Prot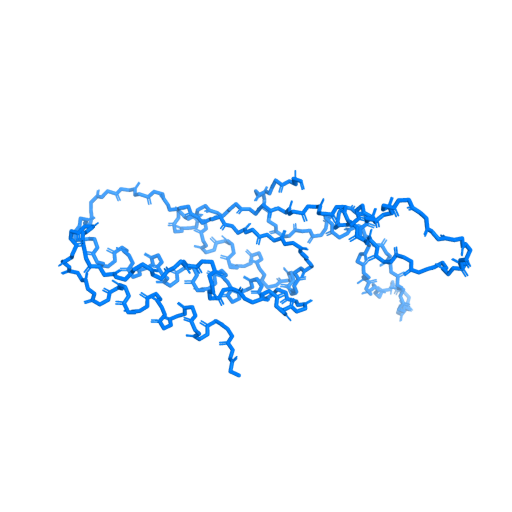ein AF-A0AAV0B988-F1 (afdb_monomer)

Nearest PDB structures (foldseek):
  4hqk-assembly1_A  TM=7.293E-01  e=1.828E-02  Plasmodium falciparum 3D7
  4f1k-assembly2_B  TM=7.877E-01  e=5.265E-02  Plasmodium falciparum
  1mhp-assembly1_A  TM=7.230E-01  e=7.828E-02  Rattus norvegicus
  1pt6-assembly1_A  TM=7.505E-01  e=1.164E-01  Homo sapiens
  1mhp-assembly2_B  TM=7.234E-01  e=8.935E-02  Rattus norvegicus

Organism: Phakopsora pachyrhizi (NCBI:txid170000)

Radius of gyration: 21.02 Å; Cα contacts (8 Å, |Δi|>4): 139; chains: 1; bounding box: 37×53×58 Å

Secondary structure (DSSP, 8-state):
--HHHHHHHHHHHHHT-----TTSS----GGGG-----SSB-HHHHHHHHHHHHHHHHHH---TT----EEEEEEESSPBS-GGGHHHHHHHHHHTTEEEEEEE----------S-------S------GGGPEEEEEEE-TTS-EEEEEEEGGGG---S-EEE-

Foldseek 3Di:
DDLVVVVVVVLVVVLVPPDDDPDDDDPPPPVVSDPPPDPEDAVVVVLVVVVVSVVSVCVVPPCPDDPDAAEDEAEAADDYPDLPCVLVSVVVCVVSNYYYAYEYEFDQPPPPCPDDDDDDPDPCPPSDGLQNDWDWDFDQPPVRDTDTDTDRRVVSHNDPHYDYD

pLDDT: mean 70.56, std 18.32, range [35.75, 92.94]

Structure (mmCIF, N/CA/C/O backbone):
data_AF-A0AAV0B988-F1
#
_entry.id   AF-A0AAV0B988-F1
#
loop_
_atom_site.group_PDB
_atom_site.id
_atom_site.type_symbol
_atom_site.label_atom_id
_atom_site.label_alt_id
_atom_site.label_comp_id
_atom_site.label_asym_id
_atom_site.label_entity_id
_atom_site.label_seq_id
_atom_site.pdbx_PDB_ins_code
_atom_site.Cartn_x
_atom_site.Cartn_y
_atom_site.Cartn_z
_atom_site.occupancy
_atom_site.B_iso_or_equiv
_atom_site.auth_seq_id
_atom_site.auth_comp_id
_atom_site.auth_asym_id
_atom_site.auth_atom_id
_atom_site.pdbx_PDB_model_num
ATOM 1 N N . MET A 1 1 ? 19.113 13.312 7.260 1.00 41.34 1 MET A N 1
ATOM 2 C CA . MET A 1 1 ? 18.093 13.076 8.303 1.00 41.34 1 MET A CA 1
ATOM 3 C C . MET A 1 1 ? 16.859 12.555 7.585 1.00 41.34 1 MET A C 1
ATOM 5 O O . MET A 1 1 ? 16.479 13.168 6.595 1.00 41.34 1 MET A O 1
ATOM 9 N N . SER A 1 2 ? 16.368 11.363 7.937 1.00 37.81 2 SER A N 1
ATOM 10 C CA . SER A 1 2 ? 15.305 10.693 7.171 1.00 37.81 2 SER A CA 1
ATOM 11 C C . SER A 1 2 ? 13.977 11.443 7.340 1.00 37.81 2 SER A C 1
ATOM 13 O O . SER A 1 2 ? 13.603 11.693 8.482 1.00 37.81 2 SER A O 1
ATOM 15 N N . PRO A 1 3 ? 13.239 11.778 6.267 1.00 48.50 3 PRO A N 1
ATOM 16 C CA . PRO A 1 3 ? 11.946 12.460 6.374 1.00 48.50 3 PRO A CA 1
ATOM 17 C C . PRO A 1 3 ? 10.908 11.672 7.185 1.00 48.50 3 PRO A C 1
ATOM 19 O O . PRO A 1 3 ? 9.995 12.264 7.745 1.00 48.50 3 PRO A O 1
ATOM 22 N N . LEU A 1 4 ? 11.073 10.350 7.302 1.00 45.28 4 LEU A N 1
ATOM 23 C CA . LEU A 1 4 ? 10.226 9.508 8.149 1.00 45.28 4 LEU A CA 1
ATOM 24 C C . LEU A 1 4 ? 10.449 9.744 9.642 1.00 45.28 4 LEU A C 1
ATOM 26 O O . LEU A 1 4 ? 9.494 9.647 10.399 1.00 45.28 4 LEU A O 1
ATOM 30 N N . LEU A 1 5 ? 11.653 10.159 10.050 1.00 46.53 5 LEU A N 1
ATOM 31 C CA . LEU A 1 5 ? 11.883 10.614 11.423 1.00 46.53 5 LEU A CA 1
ATOM 32 C C . LEU A 1 5 ? 11.122 11.915 11.694 1.00 46.53 5 LEU A C 1
ATOM 34 O O . LEU A 1 5 ? 10.566 12.065 12.770 1.00 46.53 5 LEU A O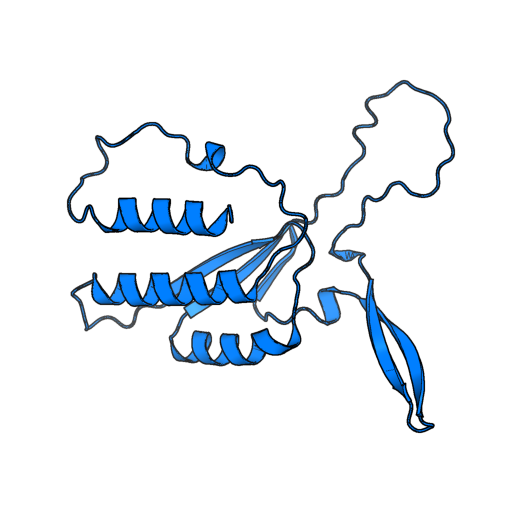 1
ATOM 38 N N . GLN A 1 6 ? 11.024 12.817 10.709 1.00 51.66 6 GLN A N 1
ATOM 39 C CA . GLN A 1 6 ? 10.203 14.029 10.826 1.00 51.66 6 GLN A CA 1
ATOM 40 C C . GLN A 1 6 ? 8.704 13.712 10.940 1.00 51.66 6 GLN A C 1
ATOM 42 O O . GLN A 1 6 ? 7.985 14.399 11.661 1.00 51.66 6 GLN A O 1
ATOM 47 N N . VAL A 1 7 ? 8.227 12.689 10.222 1.00 54.78 7 VAL A N 1
ATOM 48 C CA . VAL A 1 7 ? 6.822 12.254 10.267 1.00 54.78 7 VAL A CA 1
ATOM 49 C C . VAL A 1 7 ? 6.516 11.516 11.573 1.00 54.78 7 VAL A C 1
ATOM 51 O O . VAL A 1 7 ? 5.480 11.793 12.171 1.00 54.78 7 VAL A O 1
ATOM 54 N N . GLU A 1 8 ? 7.418 10.659 12.068 1.00 51.47 8 GLU A N 1
ATOM 55 C CA . GLU A 1 8 ? 7.301 10.053 13.404 1.00 51.47 8 GLU A CA 1
ATOM 56 C C . GLU A 1 8 ? 7.318 11.121 14.507 1.00 51.47 8 GLU A C 1
ATOM 58 O O . GLU A 1 8 ? 6.479 11.067 15.397 1.00 51.47 8 GLU A O 1
ATOM 63 N N . GLU A 1 9 ? 8.181 12.140 14.430 1.00 48.75 9 GLU A N 1
ATOM 64 C CA . GLU A 1 9 ? 8.250 13.221 15.431 1.00 48.75 9 GLU A CA 1
ATOM 65 C C . GLU A 1 9 ? 6.980 14.103 15.430 1.00 48.75 9 GLU A C 1
ATOM 67 O O . GLU A 1 9 ? 6.487 14.541 16.477 1.00 48.75 9 GLU A O 1
ATOM 72 N N . LEU A 1 10 ? 6.388 14.332 14.252 1.0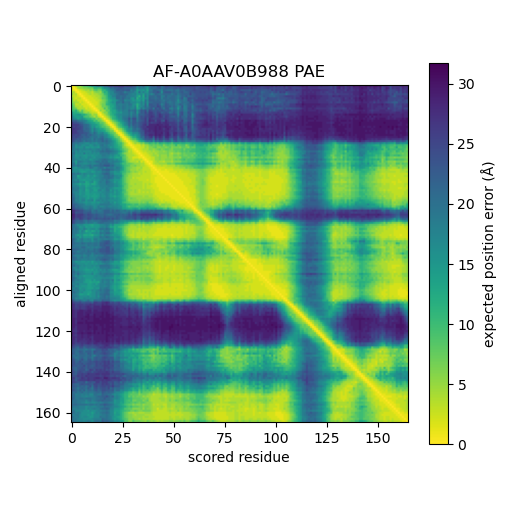0 48.28 10 LEU A N 1
ATOM 73 C CA . LEU A 1 10 ? 5.118 15.052 14.106 1.00 48.28 10 LEU A CA 1
ATOM 74 C C . LEU A 1 10 ? 3.904 14.229 14.548 1.00 48.28 10 LEU A C 1
ATOM 76 O O . LEU A 1 10 ? 2.974 14.788 15.130 1.00 48.28 10 LEU A O 1
ATOM 80 N N . LEU A 1 11 ? 3.909 12.918 14.312 1.00 54.56 11 LEU A N 1
ATOM 81 C CA . LEU A 1 11 ? 2.873 12.027 14.826 1.00 54.56 11 LEU A CA 1
ATOM 82 C C . LEU A 1 11 ? 2.969 11.928 16.349 1.00 54.56 11 LEU A C 1
ATOM 84 O O . LEU A 1 11 ? 1.967 12.171 17.015 1.00 54.56 11 LEU A O 1
ATOM 88 N N . ASP A 1 12 ? 4.161 11.699 16.904 1.00 45.81 12 ASP A N 1
ATOM 89 C CA . ASP A 1 12 ? 4.394 11.516 18.343 1.00 45.81 12 ASP A CA 1
ATOM 90 C C . ASP A 1 12 ? 4.067 12.787 19.157 1.00 45.81 12 ASP A C 1
ATOM 92 O O . ASP A 1 12 ? 3.483 12.733 20.246 1.00 45.81 12 ASP A O 1
ATOM 96 N N . SER A 1 13 ? 4.317 13.972 18.586 1.00 46.47 13 SER A N 1
ATOM 97 C CA . SER A 1 13 ? 3.927 15.250 19.202 1.00 46.47 13 SER A CA 1
ATOM 98 C C . SER A 1 13 ? 2.408 15.495 19.227 1.00 46.47 13 SER A C 1
ATOM 100 O O . SER A 1 13 ? 1.904 16.051 20.208 1.00 46.47 13 SER A O 1
ATOM 102 N N . GLY A 1 14 ? 1.652 15.042 18.219 1.00 42.25 14 GLY A N 1
ATOM 103 C CA . GLY A 1 14 ? 0.180 15.102 18.222 1.00 42.25 14 GLY A CA 1
ATOM 104 C C . GLY A 1 14 ? -0.460 14.073 19.162 1.00 42.25 14 GLY A C 1
ATOM 105 O O . GLY A 1 14 ? -1.456 14.332 19.836 1.00 42.25 14 GLY A O 1
ATOM 106 N N . ILE A 1 15 ? 0.184 12.920 19.268 1.00 44.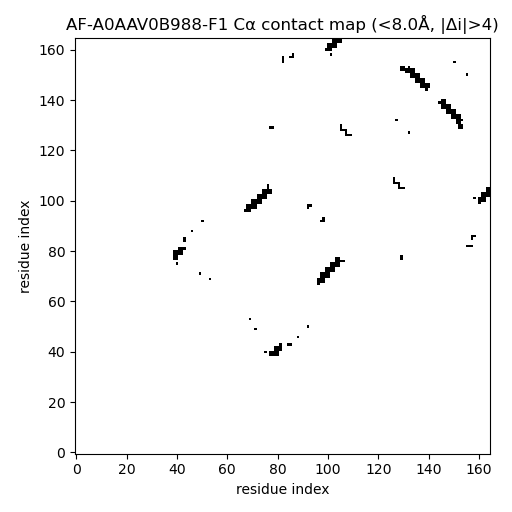47 15 ILE A N 1
ATOM 107 C CA . ILE A 1 15 ? -0.188 11.741 20.045 1.00 44.47 15 ILE A CA 1
ATOM 108 C C . ILE A 1 15 ? 0.021 11.990 21.560 1.00 44.47 15 ILE A C 1
ATOM 110 O O . ILE A 1 15 ? -0.800 11.573 22.379 1.00 44.47 15 ILE A O 1
ATOM 114 N N . ARG A 1 16 ? 1.009 12.779 21.994 1.00 41.75 16 ARG A N 1
ATOM 115 C CA . ARG A 1 16 ? 1.189 13.112 23.427 1.00 41.75 16 ARG A CA 1
ATOM 116 C C . ARG A 1 16 ? 0.163 14.107 23.998 1.00 41.75 16 ARG A C 1
ATOM 118 O O . ARG A 1 16 ? 0.065 14.244 25.217 1.00 41.75 16 ARG A O 1
ATOM 125 N N . SER A 1 17 ? -0.626 14.779 23.154 1.00 39.12 17 SER A N 1
ATOM 126 C CA . SER A 1 17 ? -1.660 15.736 23.573 1.00 39.12 17 SER A CA 1
ATOM 127 C C . SER A 1 17 ? -3.058 15.107 23.548 1.00 39.12 17 SER A C 1
ATOM 129 O O . SER A 1 17 ? -3.962 15.543 22.840 1.00 39.12 17 SER A O 1
ATOM 131 N N . GLY A 1 18 ? -3.263 14.076 24.368 1.00 41.34 18 GLY A N 1
ATOM 132 C CA . GLY A 1 18 ? -4.600 13.588 24.698 1.00 41.34 18 GLY A CA 1
ATOM 133 C C . GLY A 1 18 ? -5.331 14.587 25.593 1.00 41.34 18 GLY A C 1
ATOM 134 O O . GLY A 1 18 ? -5.376 14.362 26.787 1.00 41.34 18 GLY A O 1
ATOM 135 N N . THR A 1 19 ? -5.798 15.706 25.022 1.00 41.91 19 THR A N 1
ATOM 136 C CA . THR A 1 19 ? -6.911 16.591 25.441 1.00 41.91 19 THR A CA 1
ATOM 137 C C . THR A 1 19 ? -6.740 17.966 24.777 1.00 41.91 19 THR A C 1
ATOM 139 O O . THR A 1 19 ? -6.427 18.936 25.466 1.00 41.91 19 THR A O 1
ATOM 142 N N . LYS A 1 20 ? -6.930 18.106 23.458 1.00 36.56 20 LYS A N 1
ATOM 143 C CA . LYS A 1 20 ? -7.219 19.428 22.872 1.00 36.56 20 LYS A CA 1
ATOM 144 C C . LYS A 1 20 ? -8.259 19.340 21.758 1.00 36.56 20 LYS A C 1
ATOM 146 O O . LYS A 1 20 ? -7.970 19.011 20.616 1.00 36.56 20 LYS A O 1
ATOM 151 N N . ASN A 1 21 ? -9.489 19.665 22.145 1.00 35.75 21 ASN A N 1
ATOM 152 C CA . ASN A 1 21 ? -10.407 20.518 21.398 1.00 35.75 21 ASN A CA 1
ATOM 153 C C . ASN A 1 21 ? -9.698 21.333 20.298 1.00 35.75 21 ASN A C 1
ATOM 155 O O . ASN A 1 21 ? -8.700 22.012 20.538 1.00 35.75 21 ASN A O 1
ATOM 159 N N . SER A 1 22 ? -10.263 21.249 19.096 1.00 43.50 22 SER A N 1
ATOM 160 C CA . SER A 1 22 ? -9.764 21.691 17.790 1.00 43.50 22 SER A CA 1
ATOM 161 C C . SER A 1 22 ? -9.571 23.208 17.613 1.00 43.50 22 SER A C 1
ATOM 163 O O . SER A 1 22 ? -9.793 23.725 16.522 1.00 43.50 22 SER A O 1
ATOM 165 N N . SER A 1 23 ? -9.203 23.958 18.654 1.00 40.66 23 SER A N 1
ATOM 166 C CA . SER A 1 23 ? -9.234 25.425 18.616 1.00 40.66 23 SER A CA 1
ATOM 167 C C . SER A 1 23 ? -7.944 26.157 18.984 1.00 40.66 23 SER A C 1
ATOM 169 O O . SER A 1 23 ? -7.939 27.380 18.896 1.00 40.66 23 SER A O 1
ATOM 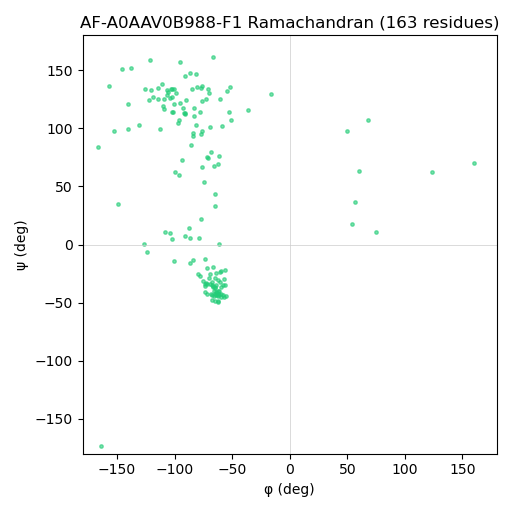171 N N . SER A 1 24 ? -6.827 25.505 19.327 1.00 44.66 24 SER A N 1
ATOM 172 C CA . SER A 1 24 ? -5.536 26.227 19.394 1.00 44.66 24 SER A CA 1
ATOM 173 C C . SER A 1 24 ? -4.305 25.321 19.486 1.00 44.66 24 SER A C 1
ATOM 175 O O . SER A 1 24 ? -3.742 25.104 20.560 1.00 44.66 24 SER A O 1
ATOM 177 N N . LEU A 1 25 ? -3.818 24.849 18.339 1.00 44.41 25 LEU A N 1
ATOM 178 C CA . LEU A 1 25 ? -2.394 24.556 18.182 1.00 44.41 25 LEU A CA 1
ATOM 179 C C . LEU A 1 25 ? -1.995 24.694 16.708 1.00 44.41 25 LEU A C 1
ATOM 181 O O . LEU A 1 25 ? -2.210 23.790 15.917 1.00 44.41 25 LEU A O 1
ATOM 185 N N . GLY A 1 26 ? -1.444 25.861 16.367 1.00 44.31 26 GLY A N 1
ATOM 186 C CA . GLY A 1 26 ? -0.588 26.069 15.199 1.00 44.31 26 GLY A CA 1
ATOM 187 C C . GLY A 1 26 ? -1.252 25.953 13.828 1.00 44.31 26 GLY A C 1
ATOM 188 O O . GLY A 1 26 ? -1.453 24.871 13.297 1.00 44.31 26 GLY A O 1
ATOM 189 N N . SER A 1 27 ? -1.441 27.093 13.168 1.00 48.12 27 SER A N 1
ATOM 190 C CA . SER A 1 27 ? -1.656 27.220 11.722 1.00 48.12 27 SER A CA 1
ATOM 191 C C . SER A 1 27 ? -0.426 26.786 10.897 1.00 48.12 27 SER A C 1
ATOM 193 O O . SER A 1 27 ? -0.003 27.486 9.974 1.00 48.12 27 SER A O 1
ATOM 195 N N . SER A 1 28 ? 0.219 25.674 11.243 1.00 61.19 28 SER A N 1
ATOM 196 C CA . SER A 1 28 ? 1.236 25.055 10.408 1.00 61.19 28 SER A CA 1
ATOM 197 C C . SER A 1 28 ? 0.502 24.243 9.356 1.00 61.19 28 SER A C 1
ATOM 199 O O . SER A 1 28 ? -0.032 23.176 9.643 1.00 61.19 28 SER A O 1
ATOM 201 N N . ASN A 1 29 ? 0.431 24.779 8.141 1.00 75.81 29 ASN A N 1
ATOM 202 C CA . ASN A 1 29 ? -0.068 24.034 6.996 1.00 75.81 29 ASN A CA 1
ATOM 203 C C . ASN A 1 29 ? 0.710 22.697 6.912 1.00 75.81 29 ASN A C 1
ATOM 205 O O . ASN A 1 29 ? 1.918 22.753 6.663 1.00 75.81 29 ASN A O 1
ATOM 209 N N . PRO A 1 30 ? 0.063 21.531 7.120 1.00 71.38 30 PRO A N 1
ATOM 210 C CA . PRO A 1 30 ? 0.744 20.234 7.163 1.00 71.38 30 PRO A CA 1
ATOM 211 C C . PRO A 1 30 ? 1.458 19.922 5.844 1.00 71.38 30 PRO A C 1
ATOM 213 O O . PRO A 1 30 ? 2.461 19.217 5.829 1.00 71.38 30 PRO A O 1
ATOM 216 N N . ILE A 1 31 ? 1.010 20.539 4.745 1.00 80.19 31 ILE A N 1
ATOM 217 C CA . ILE A 1 31 ? 1.618 20.417 3.419 1.00 80.19 31 ILE A CA 1
ATOM 218 C C . ILE A 1 31 ? 3.056 20.956 3.412 1.00 80.19 31 ILE A C 1
ATOM 220 O O . ILE A 1 31 ? 3.894 20.445 2.681 1.00 80.19 31 ILE A O 1
ATOM 224 N N . ARG A 1 32 ? 3.386 21.950 4.252 1.00 81.00 32 ARG A N 1
ATOM 225 C CA . ARG A 1 32 ? 4.718 22.588 4.260 1.00 81.00 32 ARG A CA 1
ATOM 226 C C . ARG A 1 32 ? 5.849 21.662 4.705 1.00 81.00 32 ARG A C 1
ATOM 228 O O . ARG A 1 32 ? 7.004 21.978 4.445 1.00 81.00 32 ARG A O 1
ATOM 235 N N . VAL A 1 33 ? 5.534 20.564 5.389 1.00 80.19 33 VAL A N 1
ATOM 236 C CA . VAL A 1 33 ? 6.532 19.588 5.848 1.00 80.19 33 VAL A CA 1
ATOM 237 C C . VAL A 1 33 ? 6.960 18.657 4.708 1.00 80.19 33 VAL A C 1
ATOM 239 O O . VAL A 1 33 ? 8.077 18.141 4.710 1.00 80.19 33 VAL A O 1
ATOM 242 N N . PHE A 1 34 ? 6.106 18.469 3.702 1.00 78.75 34 PHE A N 1
ATOM 243 C CA . PHE A 1 34 ? 6.403 17.589 2.581 1.00 78.75 34 PHE A CA 1
ATOM 244 C C . PHE A 1 34 ? 7.251 18.318 1.536 1.00 78.75 34 PHE A C 1
ATOM 246 O O . PHE A 1 34 ? 6.827 19.301 0.935 1.00 78.75 34 PHE A O 1
ATOM 253 N N . THR A 1 35 ? 8.468 17.821 1.315 1.00 80.94 35 THR A N 1
ATOM 254 C CA . THR A 1 35 ? 9.413 18.382 0.337 1.00 80.94 35 THR A CA 1
ATOM 255 C C . THR A 1 35 ? 9.459 17.606 -0.979 1.00 80.94 35 THR A C 1
ATOM 257 O O . THR A 1 35 ? 9.997 18.112 -1.956 1.00 80.94 35 THR A O 1
ATOM 260 N N . PHE A 1 36 ? 8.905 16.387 -1.009 1.00 77.88 36 PHE A N 1
ATOM 261 C CA . PHE A 1 36 ? 8.797 15.507 -2.184 1.00 77.88 36 PHE A CA 1
ATOM 262 C C . PHE A 1 36 ? 10.114 15.209 -2.936 1.00 77.88 36 PHE A C 1
ATOM 264 O O . PHE A 1 36 ? 10.082 14.708 -4.051 1.00 77.88 36 PHE A O 1
ATOM 271 N N . TYR A 1 37 ? 11.284 15.430 -2.324 1.00 79.69 37 TYR A N 1
ATOM 272 C CA . TYR A 1 37 ? 12.593 15.135 -2.939 1.00 79.69 37 TYR A CA 1
ATOM 273 C C . TYR A 1 37 ? 12.995 13.647 -2.905 1.00 79.69 37 TYR A C 1
ATOM 275 O O . TYR A 1 37 ? 14.126 13.299 -3.246 1.00 79.69 37 TYR A O 1
ATOM 283 N N . GLN A 1 38 ? 12.116 12.754 -2.446 1.00 74.31 38 GLN A N 1
ATOM 284 C CA . GLN A 1 38 ? 12.412 11.324 -2.379 1.00 74.31 38 GLN A CA 1
ATOM 285 C C . GLN A 1 38 ? 12.329 10.703 -3.775 1.00 74.31 38 GLN A C 1
ATOM 287 O O . GLN A 1 38 ? 11.299 10.776 -4.431 1.00 74.31 38 GLN A O 1
ATOM 292 N N . ASN A 1 39 ? 13.412 10.059 -4.211 1.00 70.00 39 ASN A N 1
ATOM 293 C CA . ASN A 1 39 ? 13.482 9.419 -5.528 1.00 70.00 39 ASN A CA 1
ATOM 294 C C . ASN A 1 39 ? 12.880 7.999 -5.551 1.00 70.00 39 ASN A C 1
ATOM 296 O O . ASN A 1 39 ? 12.721 7.408 -6.614 1.00 70.00 39 ASN A O 1
ATOM 300 N N . ARG A 1 40 ? 12.624 7.407 -4.379 1.00 72.38 40 ARG A N 1
ATOM 301 C CA . ARG A 1 40 ? 12.089 6.048 -4.224 1.00 72.38 40 ARG A CA 1
ATOM 302 C C . ARG A 1 40 ? 11.177 5.980 -3.008 1.00 72.38 40 ARG A C 1
ATOM 304 O O . ARG A 1 40 ? 11.403 6.705 -2.038 1.00 72.38 40 ARG A O 1
ATOM 311 N N . THR A 1 41 ? 10.200 5.080 -3.055 1.00 80.12 41 THR A N 1
ATOM 312 C CA . THR A 1 41 ? 9.263 4.838 -1.955 1.00 80.12 41 THR A CA 1
ATOM 313 C C . THR A 1 41 ? 9.540 3.478 -1.314 1.00 80.12 41 THR A C 1
ATOM 315 O O . THR A 1 41 ? 9.394 2.440 -1.962 1.00 80.12 41 THR A O 1
ATOM 318 N N . ASP A 1 42 ? 9.936 3.489 -0.037 1.00 83.69 42 ASP A N 1
ATOM 319 C CA . ASP A 1 42 ? 10.038 2.285 0.798 1.00 83.69 42 ASP A CA 1
ATOM 320 C C . ASP A 1 42 ? 8.658 1.972 1.378 1.00 83.69 42 ASP A C 1
ATOM 322 O O . ASP A 1 42 ? 8.206 2.558 2.368 1.00 83.69 42 ASP A O 1
ATOM 326 N N . ILE A 1 43 ? 7.959 1.073 0.697 1.00 84.50 43 ILE A N 1
ATOM 327 C CA . ILE A 1 43 ? 6.588 0.722 1.038 1.00 84.50 43 ILE A CA 1
ATOM 328 C C . ILE A 1 43 ? 6.509 -0.223 2.240 1.00 84.50 43 ILE A C 1
ATOM 330 O O . ILE A 1 43 ? 5.536 -0.172 2.991 1.00 84.50 43 ILE A O 1
ATOM 334 N N . ARG A 1 44 ? 7.554 -1.023 2.484 1.00 86.62 44 ARG A N 1
ATOM 335 C CA . ARG A 1 44 ? 7.642 -1.896 3.658 1.00 86.62 44 ARG A CA 1
ATOM 336 C C . ARG A 1 44 ? 7.638 -1.056 4.929 1.00 86.62 44 ARG A C 1
ATOM 338 O O . ARG A 1 44 ? 6.828 -1.289 5.822 1.00 86.62 44 ARG A O 1
ATOM 345 N N . LEU A 1 45 ? 8.490 -0.034 4.971 1.00 87.75 45 LEU A N 1
ATOM 346 C CA . LEU A 1 45 ? 8.584 0.871 6.111 1.00 87.75 45 LEU A CA 1
ATOM 347 C C . LEU A 1 45 ? 7.294 1.678 6.318 1.00 87.75 45 LEU A C 1
ATOM 349 O O . LEU A 1 45 ? 6.879 1.900 7.455 1.00 87.75 45 LEU A O 1
ATOM 353 N N . ALA A 1 46 ? 6.627 2.080 5.232 1.00 88.12 46 ALA A N 1
ATOM 354 C CA . ALA A 1 46 ? 5.337 2.765 5.306 1.00 88.12 46 ALA A CA 1
ATOM 355 C C . ALA A 1 46 ? 4.239 1.870 5.913 1.00 88.12 46 ALA A C 1
ATOM 357 O O . ALA A 1 46 ? 3.479 2.321 6.772 1.00 88.12 46 ALA A O 1
ATOM 358 N N . VAL A 1 47 ? 4.182 0.599 5.505 1.00 88.69 47 VAL A N 1
ATOM 359 C CA . VAL A 1 47 ? 3.249 -0.401 6.043 1.00 88.69 47 VAL A CA 1
ATOM 360 C C . VAL A 1 47 ? 3.528 -0.689 7.519 1.00 88.69 47 VAL A C 1
ATOM 362 O O . VAL A 1 47 ? 2.605 -0.631 8.331 1.00 88.69 47 VAL A O 1
ATOM 365 N N . GLU A 1 48 ? 4.786 -0.940 7.888 1.00 90.00 48 GLU A N 1
ATOM 366 C CA . GLU A 1 48 ? 5.189 -1.187 9.281 1.00 90.00 48 GLU A CA 1
ATOM 367 C C . GLU A 1 48 ? 4.851 0.009 10.186 1.00 90.00 48 GLU A C 1
ATOM 369 O O . GLU A 1 48 ? 4.298 -0.161 11.276 1.00 90.00 48 GLU A O 1
ATOM 374 N N . GLY A 1 49 ? 5.111 1.231 9.709 1.00 90.38 49 GLY A N 1
ATOM 375 C CA . GLY A 1 49 ? 4.754 2.461 10.413 1.00 90.38 49 GLY A CA 1
ATOM 376 C C . GLY A 1 49 ? 3.243 2.614 10.607 1.00 90.38 49 GLY A C 1
ATOM 377 O O . GLY A 1 49 ? 2.796 2.931 11.710 1.00 90.38 49 GLY A O 1
ATOM 378 N N . ALA A 1 50 ? 2.446 2.333 9.571 1.00 90.56 50 ALA A N 1
ATOM 379 C CA . ALA A 1 50 ? 0.987 2.369 9.664 1.00 90.56 50 ALA A CA 1
ATOM 380 C C . ALA A 1 50 ? 0.455 1.339 10.674 1.00 90.56 50 ALA A C 1
ATOM 382 O O . ALA A 1 50 ? -0.384 1.676 11.506 1.00 90.56 50 ALA A O 1
ATOM 383 N N . MET A 1 51 ? 0.980 0.109 10.663 1.00 89.81 51 MET A N 1
ATOM 384 C CA . MET A 1 51 ? 0.602 -0.931 11.627 1.00 89.81 51 MET A CA 1
ATOM 385 C C . MET A 1 51 ? 0.894 -0.513 13.071 1.00 89.81 51 MET A C 1
ATOM 387 O O . MET A 1 51 ? 0.038 -0.677 13.937 1.00 89.81 51 MET A O 1
ATOM 391 N N . LYS A 1 52 ? 2.073 0.062 13.330 1.00 90.56 52 LYS A N 1
ATOM 392 C CA . LYS A 1 52 ? 2.449 0.562 14.660 1.00 90.56 52 LYS A CA 1
ATOM 393 C C . LYS A 1 52 ? 1.532 1.699 15.118 1.00 90.56 52 LYS A C 1
ATOM 395 O O . LYS A 1 52 ? 1.094 1.714 16.266 1.00 90.56 52 LYS A O 1
ATOM 400 N N . LEU A 1 53 ? 1.199 2.623 14.214 1.00 90.25 53 LEU A N 1
ATOM 401 C CA . LEU A 1 53 ? 0.278 3.724 14.505 1.00 90.25 53 LEU A CA 1
ATOM 402 C C . LEU A 1 53 ? -1.120 3.207 14.870 1.00 90.25 53 LEU A C 1
ATOM 404 O O . LEU A 1 53 ? -1.762 3.712 15.790 1.00 90.25 53 LEU A O 1
ATOM 408 N N . PHE A 1 54 ? -1.579 2.176 14.170 1.00 88.50 54 PHE A N 1
ATOM 409 C CA . PHE A 1 54 ? -2.849 1.521 14.435 1.00 88.50 54 PHE A CA 1
ATOM 410 C C . PHE A 1 54 ? -2.884 0.771 15.768 1.00 88.50 54 PHE A C 1
ATOM 412 O O . PHE A 1 54 ? -3.856 0.909 16.513 1.00 88.50 54 PHE A O 1
ATOM 419 N N . GLU A 1 55 ? -1.825 0.034 16.108 1.00 86.12 55 GLU A N 1
ATOM 420 C CA . GLU A 1 55 ? -1.683 -0.604 17.423 1.00 86.12 55 GLU A CA 1
ATOM 421 C C . GLU A 1 55 ? -1.757 0.430 18.552 1.00 86.12 55 GLU A C 1
ATOM 423 O O . GLU A 1 55 ? -2.478 0.249 19.537 1.00 86.12 55 GLU A O 1
ATOM 428 N N . GLU A 1 56 ? -1.057 1.551 18.388 1.00 86.81 56 GLU A N 1
ATOM 429 C CA . GLU A 1 56 ? -1.072 2.635 19.359 1.00 86.81 56 GLU A CA 1
ATOM 430 C C . GLU A 1 56 ? -2.461 3.287 19.474 1.00 86.81 56 GLU A C 1
ATOM 432 O O . GLU A 1 56 ? -2.933 3.553 20.585 1.00 86.81 56 GLU A O 1
ATOM 437 N N . ALA A 1 57 ? -3.148 3.517 18.354 1.00 84.38 57 ALA A N 1
A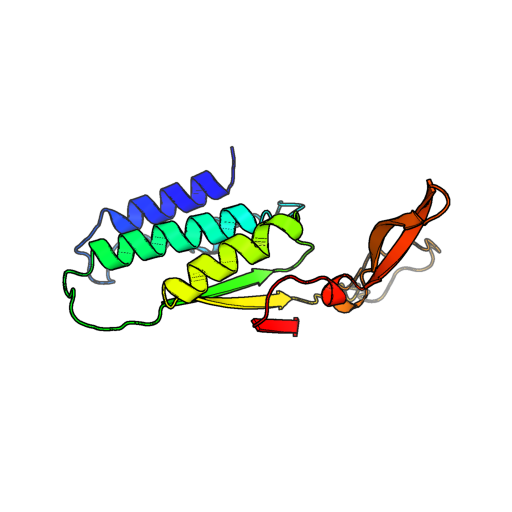TOM 438 C CA . ALA A 1 57 ? -4.497 4.079 18.343 1.00 84.38 57 ALA A CA 1
ATOM 439 C C . ALA A 1 57 ? -5.509 3.178 19.073 1.00 84.38 57 ALA A C 1
ATOM 441 O O . ALA A 1 57 ? -6.335 3.685 19.839 1.00 84.38 57 ALA A O 1
ATOM 442 N N . ILE A 1 58 ? -5.413 1.854 18.899 1.00 79.56 58 ILE A N 1
ATOM 443 C CA . ILE A 1 58 ? -6.221 0.882 19.652 1.00 79.56 58 ILE A CA 1
ATOM 444 C C . ILE A 1 58 ? -5.903 0.980 21.143 1.00 79.56 58 ILE A C 1
ATOM 446 O O . ILE A 1 58 ? -6.818 1.111 21.947 1.00 79.56 58 ILE A O 1
ATOM 450 N N . PHE A 1 59 ? -4.622 0.983 21.528 1.00 79.81 59 PHE A N 1
ATOM 451 C CA . PHE A 1 59 ? -4.221 1.056 22.938 1.00 79.81 59 PHE A CA 1
ATOM 452 C C . PHE A 1 59 ? -4.761 2.309 23.650 1.00 79.81 59 PHE A C 1
ATOM 454 O O . PHE A 1 59 ? -5.112 2.274 24.831 1.00 79.81 59 PHE A O 1
ATOM 461 N N . ARG A 1 60 ? -4.842 3.430 22.929 1.00 79.75 60 ARG A N 1
ATOM 462 C CA . ARG A 1 60 ? -5.367 4.708 23.438 1.00 79.75 60 ARG A CA 1
ATOM 463 C C . ARG A 1 60 ? -6.882 4.725 23.557 1.00 79.75 60 ARG A C 1
ATOM 465 O O . ARG A 1 60 ? -7.425 5.409 24.427 1.00 79.75 60 ARG A O 1
ATOM 472 N N . THR A 1 61 ? -7.554 3.991 22.683 1.00 69.88 61 THR A N 1
ATOM 473 C CA . THR A 1 61 ? -9.008 3.901 22.646 1.00 69.88 61 THR A CA 1
ATOM 474 C C . THR A 1 61 ? -9.422 2.842 23.665 1.00 69.88 61 THR A C 1
ATOM 476 O O . THR A 1 61 ? -9.434 1.653 23.387 1.00 69.88 61 THR A O 1
ATOM 479 N N . ARG A 1 62 ? -9.729 3.274 24.896 1.00 59.59 62 ARG A N 1
ATOM 480 C CA . ARG A 1 62 ? -10.105 2.409 26.038 1.00 59.59 62 ARG A CA 1
ATOM 481 C C . ARG A 1 62 ? -11.381 1.573 25.833 1.00 59.59 62 ARG A C 1
ATOM 483 O O . ARG A 1 62 ? -11.754 0.836 26.742 1.00 59.59 62 ARG A O 1
ATOM 490 N N . ASP A 1 63 ? -12.032 1.674 24.678 1.00 59.09 63 ASP A N 1
ATOM 491 C CA . ASP A 1 63 ? -13.156 0.826 24.290 1.00 59.09 63 ASP A CA 1
ATOM 492 C C . ASP A 1 63 ? -12.639 -0.462 23.646 1.00 59.09 63 ASP A C 1
ATOM 494 O O . ASP A 1 63 ? -12.507 -0.598 22.433 1.00 59.09 63 ASP A O 1
ATOM 498 N N . SER A 1 64 ? -12.330 -1.443 24.489 1.00 55.56 64 SER A N 1
ATOM 499 C CA . SER A 1 64 ? -11.851 -2.766 24.085 1.00 55.56 64 SER A CA 1
ATOM 500 C C . SER A 1 64 ? -12.964 -3.691 23.567 1.00 55.56 64 SER A C 1
ATOM 502 O O . SER A 1 64 ? -12.823 -4.908 23.675 1.00 55.56 64 SER A O 1
ATOM 504 N N . SER A 1 65 ? -14.102 -3.153 23.111 1.00 55.41 65 SER A N 1
ATOM 505 C CA . SER A 1 65 ? -15.301 -3.955 22.823 1.00 55.41 65 SER A CA 1
ATOM 506 C C . SER A 1 65 ? -15.859 -3.834 21.410 1.00 55.41 65 SER A C 1
ATOM 508 O O . SER A 1 65 ? -16.742 -4.622 21.081 1.00 55.41 65 SER A O 1
ATOM 510 N N . ASP A 1 66 ? -15.337 -2.934 20.568 1.00 61.94 66 ASP A N 1
ATOM 511 C CA . ASP A 1 66 ? -15.888 -2.753 19.224 1.00 61.94 66 ASP A CA 1
ATOM 512 C C . ASP A 1 66 ? -14.948 -3.272 18.132 1.00 61.94 66 ASP A C 1
ATOM 514 O O . ASP A 1 66 ? -13.772 -2.906 18.037 1.00 61.94 66 ASP A O 1
ATOM 518 N N . GLU A 1 67 ? -15.488 -4.157 17.300 1.00 67.19 67 GLU A N 1
ATOM 519 C CA . GLU A 1 67 ? -14.813 -4.801 16.181 1.00 67.19 67 GLU A CA 1
ATOM 520 C C . GLU A 1 67 ? -14.575 -3.799 15.036 1.00 67.19 67 GLU A C 1
ATOM 522 O O . GLU A 1 67 ? -15.252 -3.810 14.008 1.00 67.19 67 GLU A O 1
ATOM 527 N N . THR A 1 68 ? -13.598 -2.910 15.207 1.00 79.94 68 THR A N 1
ATOM 528 C CA . THR A 1 68 ? -13.375 -1.802 14.272 1.00 79.94 68 THR A CA 1
ATOM 529 C C . THR A 1 68 ? -12.409 -2.187 13.154 1.00 79.94 68 THR A C 1
ATOM 531 O O . THR A 1 68 ? -11.265 -2.561 13.409 1.00 79.94 68 THR A O 1
ATOM 534 N N . TRP A 1 69 ? -12.847 -2.034 11.903 1.00 87.44 69 TRP A N 1
ATOM 535 C CA . TRP A 1 69 ? -11.958 -2.072 10.741 1.00 87.44 69 TRP A CA 1
ATOM 536 C C . TRP A 1 69 ? -11.172 -0.768 10.627 1.00 87.44 69 TRP A C 1
ATOM 538 O O . TRP A 1 69 ? -11.732 0.320 10.762 1.00 87.44 69 TRP A O 1
ATOM 548 N N . GLN A 1 70 ? -9.880 -0.873 10.336 1.00 89.88 70 GLN A N 1
ATOM 549 C CA . GLN A 1 70 ? -8.998 0.281 10.180 1.00 89.88 70 GLN A CA 1
ATOM 550 C C . GLN A 1 70 ? -8.587 0.434 8.723 1.00 89.88 70 GLN A C 1
ATOM 552 O O . GLN A 1 70 ? -8.291 -0.552 8.058 1.00 89.88 70 GLN A O 1
ATOM 557 N N . LEU A 1 71 ? -8.564 1.663 8.217 1.00 92.38 71 LEU A N 1
ATOM 558 C CA . LEU A 1 71 ? -8.257 1.955 6.820 1.00 92.38 71 LEU A CA 1
ATOM 559 C C . LEU A 1 71 ? -7.005 2.827 6.732 1.00 92.38 71 LEU A C 1
ATOM 561 O O . LEU A 1 71 ? -6.966 3.902 7.330 1.00 92.38 71 LEU A O 1
ATOM 565 N N . ALA A 1 72 ? -6.022 2.402 5.938 1.00 92.38 72 ALA A N 1
ATOM 566 C CA . ALA A 1 72 ? -4.925 3.258 5.492 1.00 92.38 72 ALA A CA 1
ATOM 567 C C . ALA A 1 72 ? -4.985 3.464 3.978 1.00 92.38 72 ALA A C 1
ATOM 569 O O . ALA A 1 72 ? -5.161 2.516 3.210 1.00 92.38 72 ALA A O 1
ATOM 570 N N . ILE A 1 73 ? -4.804 4.716 3.560 1.00 91.94 73 ILE A N 1
ATOM 571 C CA . ILE A 1 73 ? -4.716 5.100 2.153 1.00 91.94 73 ILE A CA 1
ATOM 572 C C . ILE A 1 73 ? -3.275 5.516 1.870 1.00 91.94 73 ILE A C 1
ATOM 574 O O . ILE A 1 73 ? -2.775 6.477 2.456 1.00 91.94 73 ILE A O 1
ATOM 578 N N . PHE A 1 74 ? -2.625 4.803 0.957 1.00 89.62 74 PHE A N 1
ATOM 579 C CA . PHE A 1 74 ? -1.283 5.108 0.479 1.00 89.62 74 PHE A CA 1
ATOM 580 C C . PHE A 1 74 ? -1.380 5.804 -0.871 1.00 89.62 74 PHE A C 1
ATOM 582 O O . PHE A 1 74 ? -1.918 5.237 -1.813 1.00 89.62 74 PHE A O 1
ATOM 589 N N . ILE A 1 75 ? -0.855 7.023 -0.976 1.00 88.12 75 ILE A N 1
ATOM 590 C CA . ILE A 1 75 ? -0.833 7.777 -2.233 1.00 88.12 75 ILE A CA 1
ATOM 591 C C . ILE A 1 75 ? 0.579 7.689 -2.812 1.00 88.12 75 ILE A C 1
ATOM 593 O O . ILE A 1 75 ? 1.532 8.192 -2.217 1.00 88.12 75 ILE A O 1
ATOM 597 N N . LEU A 1 76 ? 0.712 7.027 -3.955 1.00 82.44 76 LEU A N 1
ATOM 598 C CA . LEU A 1 76 ? 1.976 6.712 -4.611 1.00 82.44 76 LEU A CA 1
ATOM 599 C C . LEU A 1 76 ? 2.062 7.457 -5.944 1.00 82.44 76 LEU A C 1
ATOM 601 O O . LEU A 1 76 ? 1.189 7.300 -6.782 1.00 82.44 76 LEU A O 1
ATOM 605 N N . GLY A 1 77 ? 3.118 8.242 -6.161 1.00 76.38 77 GLY A N 1
ATOM 606 C CA . GLY A 1 77 ? 3.393 8.912 -7.446 1.00 76.38 77 GLY A CA 1
ATOM 607 C C . GLY A 1 77 ? 4.571 8.313 -8.220 1.00 76.38 77 GLY A C 1
ATOM 608 O O . GLY A 1 77 ? 5.075 8.934 -9.149 1.00 76.38 77 GLY A O 1
ATOM 609 N N . GLY A 1 78 ? 5.073 7.151 -7.797 1.00 72.25 78 GLY A N 1
ATOM 610 C CA . GLY A 1 78 ? 6.291 6.556 -8.334 1.00 72.25 78 GLY A CA 1
ATOM 611 C C . GLY A 1 78 ? 6.441 5.081 -7.974 1.00 72.25 78 GLY A C 1
ATOM 612 O O . GLY A 1 78 ? 5.537 4.454 -7.422 1.00 72.25 78 GLY A O 1
ATOM 613 N N . VAL A 1 79 ? 7.600 4.528 -8.315 1.00 75.12 79 VAL A N 1
ATOM 614 C CA . VAL A 1 79 ? 7.902 3.095 -8.204 1.00 75.12 79 VAL A CA 1
ATOM 615 C C . VAL A 1 79 ? 8.194 2.703 -6.755 1.00 75.12 79 VAL A C 1
ATOM 617 O O . VAL A 1 79 ? 8.978 3.366 -6.067 1.00 75.12 79 VAL A O 1
ATOM 620 N N . CYS A 1 80 ? 7.602 1.595 -6.311 1.00 75.69 80 CYS A N 1
ATOM 621 C CA . CYS A 1 80 ? 7.877 0.987 -5.013 1.00 75.69 80 CYS A CA 1
ATOM 622 C C . CYS A 1 80 ? 9.077 0.039 -5.101 1.00 75.69 80 CYS A C 1
ATOM 624 O O . CYS A 1 80 ? 9.321 -0.593 -6.128 1.00 75.69 80 CYS A O 1
ATOM 626 N N . GLN A 1 81 ? 9.839 -0.056 -4.015 1.00 72.38 81 GLN A N 1
ATOM 627 C CA . GLN A 1 81 ? 10.899 -1.055 -3.893 1.00 72.38 81 GLN A CA 1
ATOM 628 C C . GLN A 1 81 ? 10.410 -2.299 -3.150 1.00 72.38 81 GLN A C 1
ATOM 630 O O . GLN A 1 81 ? 9.479 -2.225 -2.352 1.00 72.38 81 GLN A O 1
ATOM 635 N N . ASP A 1 82 ? 11.093 -3.418 -3.396 1.00 71.25 82 ASP A N 1
ATOM 636 C CA . ASP A 1 82 ? 11.044 -4.634 -2.579 1.00 71.25 82 ASP A CA 1
ATOM 637 C C . ASP A 1 82 ? 9.658 -5.282 -2.455 1.00 71.25 82 ASP A C 1
ATOM 639 O O . ASP A 1 82 ? 9.107 -5.439 -1.366 1.00 71.25 82 ASP A O 1
ATOM 643 N N . HIS A 1 83 ? 9.115 -5.735 -3.590 1.00 77.19 83 HIS A N 1
ATOM 644 C CA . HIS A 1 83 ? 7.800 -6.383 -3.648 1.00 77.19 83 HIS A CA 1
ATOM 645 C C . HIS A 1 83 ? 7.763 -7.765 -2.979 1.00 77.19 83 HIS A C 1
ATOM 647 O O . HIS A 1 83 ? 6.710 -8.183 -2.512 1.00 77.19 83 HIS A O 1
ATOM 653 N N . GLU A 1 84 ? 8.892 -8.473 -2.890 1.00 77.94 84 GLU A N 1
ATOM 654 C CA . GLU A 1 84 ? 8.915 -9.872 -2.433 1.00 77.94 84 GLU A CA 1
ATOM 655 C C . GLU A 1 84 ? 8.538 -10.047 -0.955 1.00 77.94 84 GLU A C 1
ATOM 657 O O . GLU A 1 84 ? 7.941 -11.053 -0.577 1.00 77.94 84 GLU A O 1
ATOM 662 N N . SER A 1 85 ? 8.866 -9.069 -0.105 1.00 79.94 85 SER A N 1
ATOM 663 C CA . SER A 1 85 ? 8.633 -9.160 1.347 1.00 79.94 85 SER A CA 1
ATOM 664 C C . SER A 1 85 ? 7.233 -8.709 1.780 1.00 79.94 85 SER A C 1
ATOM 666 O O . SER A 1 85 ? 6.784 -9.010 2.887 1.00 79.94 85 SER A O 1
ATOM 668 N N . ILE A 1 86 ? 6.521 -8.006 0.899 1.00 84.56 86 ILE A N 1
ATOM 669 C CA . ILE A 1 86 ? 5.251 -7.339 1.196 1.00 84.56 86 ILE A CA 1
ATOM 670 C C . ILE A 1 86 ? 4.085 -8.319 1.381 1.00 84.56 86 ILE A C 1
ATOM 672 O O . ILE A 1 86 ? 3.334 -8.135 2.340 1.00 84.56 86 ILE A O 1
ATOM 676 N N . PRO A 1 87 ? 3.913 -9.379 0.563 1.00 85.75 87 PRO A N 1
ATOM 677 C CA . PRO A 1 87 ? 2.791 -10.305 0.724 1.00 85.75 87 PRO A CA 1
ATOM 678 C C . PRO A 1 87 ? 2.716 -10.936 2.120 1.00 85.75 87 PRO A C 1
ATOM 680 O O . PRO A 1 87 ? 1.629 -11.134 2.664 1.00 85.75 87 PRO A O 1
ATOM 683 N N . ALA A 1 88 ? 3.870 -11.207 2.742 1.00 87.19 88 ALA A N 1
ATOM 684 C CA . ALA A 1 88 ? 3.929 -11.736 4.103 1.00 87.19 88 ALA A CA 1
ATOM 685 C C . ALA A 1 88 ? 3.400 -10.731 5.141 1.00 87.19 88 ALA A C 1
ATOM 687 O O . ALA A 1 88 ? 2.674 -11.120 6.057 1.00 87.19 88 ALA A O 1
ATOM 688 N N . LEU A 1 89 ? 3.724 -9.445 4.974 1.00 87.00 89 LEU A N 1
ATOM 689 C CA . LEU A 1 89 ? 3.214 -8.363 5.819 1.00 87.00 89 LEU A CA 1
ATOM 690 C C . LEU A 1 89 ? 1.716 -8.143 5.606 1.00 87.00 89 LEU A C 1
ATOM 692 O O . LEU A 1 89 ? 0.972 -8.021 6.576 1.00 87.00 89 LEU A O 1
ATOM 696 N N . LEU A 1 90 ? 1.245 -8.166 4.358 1.00 87.44 90 LEU A N 1
ATOM 697 C CA . LEU A 1 90 ? -0.178 -8.003 4.048 1.00 87.44 90 LEU A CA 1
ATOM 698 C C . LEU A 1 90 ? -1.041 -9.085 4.694 1.00 87.44 90 LEU A C 1
ATOM 700 O O . LEU A 1 90 ? -2.110 -8.776 5.214 1.00 87.44 90 LEU A O 1
ATOM 704 N N . ARG A 1 91 ? -0.548 -10.327 4.768 1.00 88.19 91 ARG A N 1
ATOM 705 C CA . ARG A 1 91 ? -1.258 -11.392 5.487 1.00 88.19 91 ARG A CA 1
ATOM 706 C C . ARG A 1 91 ? -1.501 -11.033 6.958 1.00 88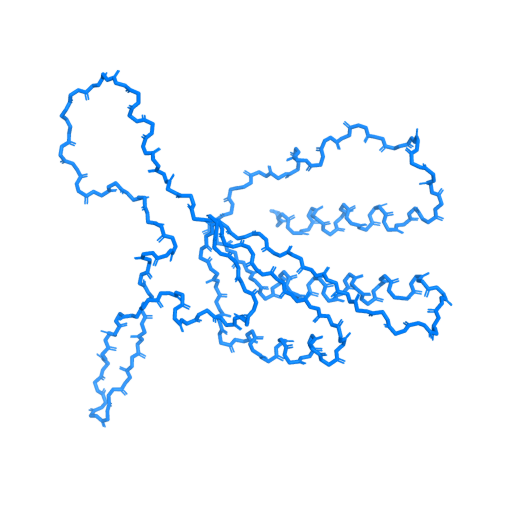.19 91 ARG A C 1
ATOM 708 O O . ARG A 1 91 ? -2.606 -11.221 7.457 1.00 88.19 91 ARG A O 1
ATOM 715 N N . GLN A 1 92 ? -0.500 -10.465 7.634 1.00 87.75 92 GLN A N 1
ATOM 716 C CA . GLN A 1 92 ? -0.622 -10.028 9.033 1.00 87.75 92 GLN A CA 1
ATOM 717 C C . GLN A 1 92 ? -1.583 -8.842 9.193 1.00 87.75 92 GLN A C 1
ATOM 719 O O . GLN A 1 92 ? -2.293 -8.734 10.191 1.00 87.75 92 GLN A O 1
ATOM 724 N N . VAL A 1 93 ? -1.614 -7.944 8.209 1.00 87.12 93 VAL A N 1
ATOM 725 C CA . VAL A 1 93 ? -2.508 -6.778 8.167 1.00 87.12 93 VAL A CA 1
ATOM 726 C C . VAL A 1 93 ? -3.968 -7.227 8.052 1.00 87.12 93 VAL A C 1
ATOM 728 O O . VAL A 1 93 ? -4.819 -6.754 8.809 1.00 87.12 93 VAL A O 1
ATOM 731 N N . THR A 1 94 ? -4.256 -8.199 7.180 1.00 85.50 94 THR A N 1
ATOM 732 C CA . THR A 1 94 ? -5.602 -8.767 7.022 1.00 85.50 94 THR A CA 1
ATOM 733 C C . THR A 1 94 ? -6.077 -9.479 8.290 1.00 85.50 94 THR A C 1
ATOM 735 O O . THR A 1 94 ? -7.223 -9.291 8.697 1.00 85.50 94 THR A O 1
ATOM 738 N N . GLU A 1 95 ? -5.201 -10.232 8.968 1.00 86.94 95 GLU A N 1
ATOM 739 C CA . GLU A 1 95 ? -5.505 -10.865 10.266 1.00 86.94 95 GLU A CA 1
ATOM 740 C C . GLU A 1 95 ? -5.932 -9.837 11.331 1.00 86.94 95 GLU A C 1
ATOM 742 O O . GLU A 1 95 ? -6.749 -10.135 12.202 1.00 86.94 95 GLU A O 1
ATOM 747 N N . ARG A 1 96 ? -5.426 -8.604 11.232 1.00 85.56 96 ARG A N 1
ATOM 748 C CA . ARG A 1 96 ? -5.724 -7.490 12.143 1.00 85.56 96 ARG A CA 1
ATOM 749 C C . ARG A 1 96 ? -6.904 -6.621 11.700 1.00 85.56 96 ARG A C 1
ATOM 751 O O . ARG A 1 96 ? -7.158 -5.602 12.333 1.00 85.56 96 ARG A O 1
ATOM 758 N N . ARG A 1 97 ? -7.633 -7.011 10.643 1.00 88.88 97 ARG A N 1
ATOM 759 C CA . ARG A 1 97 ? -8.762 -6.249 10.064 1.00 88.88 97 ARG A CA 1
ATOM 760 C C . ARG A 1 97 ? -8.375 -4.827 9.646 1.00 88.88 97 ARG A C 1
ATOM 762 O O . ARG A 1 97 ? -9.148 -3.874 9.777 1.00 88.88 97 ARG A O 1
ATOM 769 N N . ILE A 1 98 ? -7.160 -4.695 9.130 1.00 90.50 98 ILE A N 1
ATOM 770 C CA . ILE A 1 98 ? -6.673 -3.457 8.542 1.00 90.50 98 ILE A CA 1
ATOM 771 C C . ILE A 1 98 ? -6.821 -3.583 7.020 1.00 90.50 98 ILE A C 1
ATOM 773 O O . ILE A 1 98 ? -6.414 -4.579 6.424 1.00 90.50 98 ILE A O 1
ATOM 777 N N . LEU A 1 99 ? -7.423 -2.580 6.389 1.00 91.81 99 LEU A N 1
ATOM 778 C CA . LEU A 1 99 ? -7.563 -2.468 4.945 1.00 91.81 99 LEU A CA 1
ATOM 779 C C . LEU A 1 99 ? -6.568 -1.432 4.426 1.00 91.81 99 LEU A C 1
ATOM 781 O O . LEU A 1 99 ? -6.553 -0.286 4.877 1.00 91.81 99 LEU A O 1
ATOM 785 N N . PHE A 1 100 ? -5.750 -1.831 3.460 1.00 92.44 100 PHE A N 1
ATOM 786 C CA . PHE A 1 100 ? -4.849 -0.928 2.755 1.00 92.44 100 PHE A CA 1
ATOM 787 C C . PHE A 1 100 ? -5.370 -0.660 1.354 1.00 92.44 100 PHE A C 1
ATOM 789 O O . PHE A 1 100 ? -5.706 -1.595 0.632 1.00 92.44 100 PHE A O 1
ATOM 796 N N . VAL A 1 101 ? -5.412 0.616 0.976 1.00 92.94 101 VAL A N 1
ATOM 797 C CA . VAL A 1 101 ? -5.806 1.060 -0.362 1.00 92.94 101 VAL A CA 1
ATOM 798 C C . VAL A 1 101 ? -4.674 1.879 -0.963 1.00 92.94 101 VAL A C 1
ATOM 800 O O . VAL A 1 101 ? -4.247 2.876 -0.380 1.00 92.94 101 VAL A O 1
ATOM 803 N N . PHE A 1 102 ? -4.205 1.472 -2.140 1.00 89.75 102 PHE A N 1
ATOM 804 C CA . PHE A 1 102 ? -3.117 2.135 -2.854 1.00 89.75 102 PHE A CA 1
ATOM 805 C C . PHE A 1 102 ? -3.673 3.006 -3.975 1.00 89.75 102 PHE A C 1
ATOM 807 O O . PHE A 1 102 ? -4.239 2.519 -4.946 1.00 89.75 102 PHE A O 1
ATOM 814 N N . VAL A 1 103 ? -3.514 4.315 -3.850 1.00 90.56 103 VAL A N 1
ATOM 815 C CA . VAL A 1 103 ? -3.851 5.284 -4.888 1.00 90.56 103 VAL A CA 1
ATOM 816 C C . VAL A 1 103 ? -2.583 5.591 -5.662 1.00 90.56 103 VAL A C 1
ATOM 818 O O . VAL A 1 103 ? -1.684 6.262 -5.161 1.00 90.56 103 VAL A O 1
ATOM 821 N N . ILE A 1 104 ? -2.509 5.078 -6.878 1.00 87.62 104 ILE A N 1
ATOM 822 C CA . ILE A 1 104 ? -1.405 5.288 -7.797 1.00 87.62 104 ILE A CA 1
ATOM 823 C C . ILE A 1 104 ? -1.740 6.512 -8.648 1.00 87.62 104 ILE A C 1
ATOM 825 O O . ILE A 1 104 ? -2.682 6.488 -9.434 1.00 87.62 104 ILE A O 1
ATOM 829 N N . LEU A 1 105 ? -0.976 7.583 -8.469 1.00 84.88 105 LEU A N 1
ATOM 830 C CA . LEU A 1 105 ? -1.074 8.800 -9.259 1.00 84.88 105 LEU A CA 1
ATOM 831 C C . LEU A 1 105 ? -0.273 8.614 -10.544 1.00 84.88 105 LEU A C 1
ATOM 833 O O . LEU A 1 105 ? 0.960 8.579 -10.511 1.00 84.88 105 LEU A O 1
ATOM 837 N N . ASP A 1 106 ? -0.963 8.528 -11.673 1.00 77.06 106 ASP A N 1
ATOM 838 C CA . ASP A 1 106 ? -0.345 8.476 -12.987 1.00 77.06 106 ASP A CA 1
ATOM 839 C C . ASP A 1 106 ? -0.260 9.894 -13.555 1.00 77.06 106 ASP A C 1
ATOM 841 O O . ASP A 1 106 ? -1.008 10.314 -14.439 1.00 77.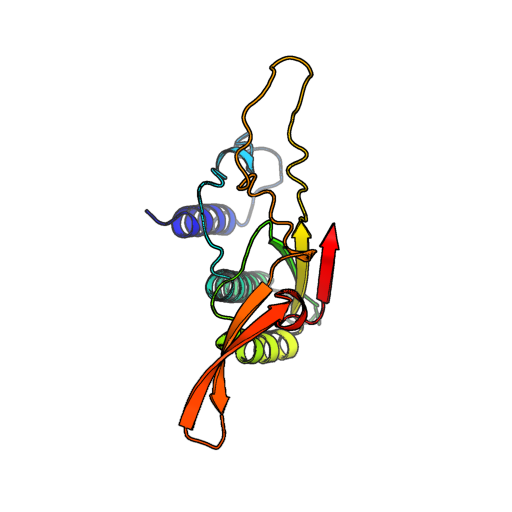06 106 ASP A O 1
ATOM 845 N N . SER A 1 107 ? 0.659 10.694 -13.002 1.00 62.88 107 SER A N 1
ATOM 846 C CA . SER A 1 107 ? 0.923 12.006 -13.579 1.00 62.88 107 SER A CA 1
ATOM 847 C C . SER A 1 107 ? 1.604 11.819 -14.931 1.00 62.88 107 SER A C 1
ATOM 849 O O . SER A 1 107 ? 2.818 11.611 -15.028 1.00 62.88 107 SER A O 1
ATOM 851 N N . LEU A 1 108 ? 0.817 11.962 -15.995 1.00 52.16 108 LEU A N 1
ATOM 852 C CA . LEU A 1 108 ? 1.318 12.450 -17.262 1.00 52.16 108 LEU A CA 1
ATOM 853 C C . LEU A 1 108 ? 2.056 13.740 -16.914 1.00 52.16 108 LEU A C 1
ATOM 855 O O . LEU A 1 108 ? 1.439 14.761 -16.606 1.00 52.16 108 LEU A O 1
ATOM 859 N N . HIS A 1 109 ? 3.385 13.708 -16.963 1.00 49.00 109 HIS A N 1
ATOM 860 C CA . HIS A 1 109 ? 4.119 14.906 -17.317 1.00 49.00 109 HIS A CA 1
ATOM 861 C C . HIS A 1 109 ? 3.649 15.239 -18.738 1.00 49.00 109 HIS A C 1
ATOM 863 O O . HIS A 1 109 ? 4.335 14.953 -19.717 1.00 49.00 109 HIS A O 1
ATOM 869 N N . GLN A 1 110 ? 2.436 15.798 -18.868 1.00 45.47 110 GLN A N 1
ATOM 870 C CA . GLN A 1 110 ? 2.121 16.652 -19.986 1.00 45.47 110 GLN A CA 1
ATOM 871 C C . GLN A 1 110 ? 3.158 17.725 -19.830 1.00 45.47 110 GLN A C 1
ATOM 873 O O . GLN A 1 110 ? 3.116 18.541 -18.909 1.00 45.47 110 GLN A O 1
ATOM 878 N N . HIS A 1 111 ? 4.175 17.604 -20.667 1.00 40.56 111 HIS A N 1
ATOM 879 C CA . HIS A 1 111 ? 5.077 18.673 -20.959 1.00 40.56 111 HIS A CA 1
ATOM 880 C C . HIS A 1 111 ? 4.226 19.942 -20.957 1.00 40.56 111 HIS A C 1
ATOM 882 O O . HIS A 1 111 ? 3.301 20.067 -21.764 1.00 40.56 111 HIS A O 1
ATOM 888 N N . ASN A 1 112 ? 4.496 20.857 -20.028 1.00 39.75 112 ASN A N 1
ATOM 889 C CA . ASN A 1 112 ? 4.124 22.249 -20.193 1.00 39.75 112 ASN A CA 1
ATOM 890 C C . 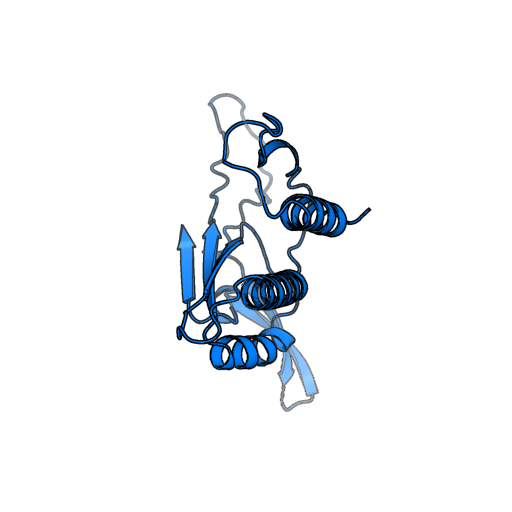ASN A 1 112 ? 4.897 22.744 -21.429 1.00 39.75 112 ASN A C 1
ATOM 892 O O . ASN A 1 112 ? 5.832 23.525 -21.325 1.00 39.75 112 ASN A O 1
ATOM 896 N N . HIS A 1 113 ? 4.532 22.266 -22.621 1.00 38.06 113 HIS A N 1
ATOM 897 C CA . HIS A 1 113 ? 4.749 22.952 -23.879 1.00 38.06 113 HIS A CA 1
ATOM 898 C C . HIS A 1 113 ? 3.676 24.045 -23.921 1.00 38.06 113 HIS A C 1
ATOM 900 O O . HIS A 1 113 ? 2.750 24.024 -24.727 1.00 38.06 113 HIS A O 1
ATOM 906 N N . PHE A 1 114 ? 3.796 25.014 -23.008 1.00 40.03 114 PHE A N 1
ATOM 907 C CA . PHE A 1 114 ? 3.340 26.351 -23.337 1.00 40.03 114 PHE A CA 1
ATOM 908 C C . PHE A 1 114 ? 4.167 26.787 -24.546 1.00 40.03 114 PHE A C 1
ATOM 910 O O . PHE A 1 114 ? 5.389 26.643 -24.579 1.00 40.03 114 PHE A O 1
ATOM 917 N N . ALA A 1 115 ? 3.439 27.169 -25.585 1.00 45.09 115 ALA A N 1
ATOM 918 C CA . ALA A 1 115 ? 3.918 27.367 -26.935 1.00 45.09 115 ALA A CA 1
ATOM 919 C C . ALA A 1 115 ? 5.104 28.339 -27.013 1.00 45.09 115 ALA A C 1
ATOM 921 O O . ALA A 1 115 ? 5.025 29.455 -26.503 1.00 45.09 115 ALA A O 1
ATOM 922 N N . GLY A 1 116 ? 6.147 27.929 -27.739 1.00 43.59 116 GLY A N 1
ATOM 923 C CA . GLY A 1 116 ? 7.169 28.834 -28.258 1.00 43.59 116 GLY A CA 1
ATOM 924 C C . GLY A 1 116 ? 8.599 28.503 -27.852 1.00 43.59 116 GLY A C 1
ATOM 925 O O . GLY A 1 116 ? 9.233 29.338 -27.227 1.00 43.59 116 GLY A O 1
ATOM 926 N N . ASP A 1 117 ? 9.128 27.340 -28.239 1.00 37.12 117 ASP A N 1
ATOM 927 C CA . ASP A 1 117 ? 10.515 27.317 -28.717 1.00 37.12 117 ASP A CA 1
ATOM 928 C C . ASP A 1 117 ? 10.767 26.099 -29.610 1.00 37.12 117 ASP A C 1
ATOM 930 O O . ASP A 1 117 ? 10.284 24.992 -29.356 1.00 37.12 117 ASP A O 1
ATOM 934 N N . GLU A 1 118 ? 11.464 26.333 -30.711 1.00 48.28 118 GLU A N 1
ATOM 935 C CA . GLU A 1 118 ? 11.693 25.361 -31.769 1.00 48.28 118 GLU A CA 1
ATOM 936 C C . GLU A 1 118 ? 12.845 24.397 -31.438 1.00 48.28 118 GLU A C 1
ATOM 938 O O . GLU A 1 118 ? 13.871 24.776 -30.883 1.00 48.28 118 GLU A O 1
ATOM 943 N N . LYS A 1 119 ? 12.700 23.150 -31.908 1.00 47.88 119 LYS A N 1
ATOM 944 C CA . LYS A 1 119 ? 13.771 22.184 -32.220 1.00 47.88 119 LYS A CA 1
ATOM 945 C C . LYS A 1 119 ? 14.848 21.947 -31.148 1.00 47.88 119 LYS A C 1
ATOM 947 O O . LYS A 1 119 ? 15.932 22.519 -31.231 1.00 47.88 119 LYS A O 1
ATOM 952 N N . ARG A 1 120 ? 14.682 20.868 -30.370 1.00 38.25 120 ARG A N 1
ATOM 953 C CA . ARG A 1 120 ? 15.750 19.864 -30.161 1.00 38.25 120 ARG A CA 1
ATOM 954 C C . ARG A 1 120 ? 15.160 18.455 -30.137 1.00 38.25 120 ARG A C 1
ATOM 956 O O . ARG A 1 120 ? 14.273 18.150 -29.356 1.00 38.25 120 ARG A O 1
ATOM 963 N N . ASN A 1 121 ? 15.649 17.633 -31.058 1.00 45.91 121 ASN A N 1
ATOM 964 C CA . ASN A 1 121 ? 15.384 16.206 -31.158 1.00 45.91 121 ASN A CA 1
ATOM 965 C C . ASN A 1 121 ? 16.232 15.510 -30.083 1.00 45.91 121 ASN A C 1
ATOM 967 O O . ASN A 1 121 ? 17.423 15.296 -30.304 1.00 45.91 121 ASN A O 1
ATOM 971 N N . ASP A 1 122 ? 15.653 15.243 -28.915 1.00 36.41 122 ASP A N 1
ATOM 972 C CA . ASP A 1 122 ? 16.271 14.422 -27.874 1.00 36.41 122 ASP A CA 1
ATOM 973 C C . ASP A 1 122 ? 15.247 13.371 -27.419 1.00 36.41 122 ASP A C 1
ATOM 975 O O . ASP A 1 122 ? 14.275 13.673 -26.726 1.00 36.41 122 ASP A O 1
ATOM 979 N N . ASN A 1 123 ? 15.422 12.133 -27.890 1.00 43.66 123 ASN A N 1
ATOM 980 C CA . ASN A 1 123 ? 14.544 10.983 -27.641 1.00 43.66 123 ASN A CA 1
ATOM 981 C C . ASN A 1 123 ? 14.720 10.430 -26.213 1.00 43.66 123 ASN A C 1
ATOM 983 O O . ASN A 1 123 ? 14.991 9.246 -26.017 1.00 43.66 123 ASN A O 1
ATOM 987 N N . SER A 1 124 ? 14.582 11.283 -25.201 1.00 45.56 124 SER A N 1
ATOM 988 C CA . SER A 1 124 ? 14.610 10.878 -23.792 1.00 45.56 124 SER A CA 1
ATOM 989 C C . SER A 1 124 ? 13.743 11.773 -22.897 1.00 45.56 124 SER A C 1
ATOM 991 O O . SER A 1 124 ? 14.054 12.014 -21.733 1.00 45.56 124 SER A O 1
ATOM 993 N N . SER A 1 125 ? 12.606 12.249 -23.418 1.00 39.38 125 SER A N 1
ATOM 994 C CA . SER A 1 125 ? 11.578 12.950 -22.636 1.00 39.38 125 SER A CA 1
ATOM 995 C C . SER A 1 125 ? 10.886 11.980 -21.663 1.00 39.38 125 SER A C 1
ATOM 997 O O . SER A 1 125 ? 9.806 11.461 -21.941 1.00 39.38 125 SER A O 1
ATOM 999 N N . GLY A 1 126 ? 11.553 11.698 -20.538 1.00 43.97 126 GLY A N 1
ATOM 1000 C CA . GLY A 1 126 ? 11.180 10.752 -19.481 1.00 43.97 126 GLY A CA 1
ATOM 1001 C C . GLY A 1 126 ? 9.911 11.130 -18.718 1.00 43.97 126 GLY A C 1
ATOM 1002 O O . GLY A 1 126 ? 9.948 11.434 -17.533 1.00 43.97 126 GLY A O 1
ATOM 1003 N N . SER A 1 127 ? 8.781 11.076 -19.411 1.00 50.00 127 SER A N 1
ATOM 1004 C CA . SER A 1 127 ? 7.431 11.070 -18.851 1.00 50.00 127 SER A CA 1
ATOM 1005 C C . SER A 1 127 ? 6.948 9.620 -18.751 1.00 50.00 127 SER A C 1
ATOM 1007 O O . SER A 1 127 ? 5.996 9.209 -19.408 1.00 50.00 127 SER A O 1
ATOM 1009 N N . SER A 1 128 ? 7.663 8.784 -17.992 1.00 55.78 128 SER A N 1
ATOM 1010 C CA . SER A 1 128 ? 7.259 7.387 -17.823 1.00 55.78 128 SER A CA 1
ATOM 1011 C C . SER A 1 128 ? 6.083 7.307 -16.851 1.00 55.78 128 SER A C 1
ATOM 1013 O O . SER A 1 128 ? 6.274 7.332 -15.637 1.00 55.78 128 SER A O 1
ATOM 1015 N N . LEU A 1 129 ? 4.876 7.227 -17.412 1.00 64.69 129 LEU A N 1
ATOM 1016 C CA . LEU A 1 129 ? 3.658 6.821 -16.712 1.00 64.69 129 LEU A CA 1
ATOM 1017 C C . LEU A 1 129 ? 3.906 5.486 -16.002 1.00 64.69 129 LEU A C 1
ATOM 1019 O O . LEU A 1 129 ? 4.465 4.563 -16.604 1.00 64.69 129 LEU A O 1
ATOM 1023 N N . ILE A 1 130 ? 3.475 5.350 -14.750 1.00 75.44 130 ILE A N 1
ATOM 1024 C CA . ILE A 1 130 ? 3.653 4.101 -13.984 1.00 75.44 130 ILE A CA 1
ATOM 1025 C C . ILE A 1 130 ? 2.862 2.948 -14.610 1.00 75.44 130 ILE A C 1
ATOM 1027 O O . ILE A 1 130 ? 3.287 1.794 -14.584 1.00 75.44 130 ILE A O 1
ATOM 1031 N N . VAL A 1 131 ? 1.760 3.289 -15.281 1.00 73.94 131 VAL A N 1
ATOM 1032 C CA . VAL A 1 131 ? 0.952 2.392 -16.110 1.00 73.94 131 VAL A CA 1
ATOM 1033 C C . VAL A 1 131 ? 1.754 1.800 -17.268 1.00 73.94 131 VAL A C 1
ATOM 1035 O O . VAL A 1 131 ? 1.496 0.660 -17.656 1.00 73.94 131 VAL A O 1
ATOM 1038 N N . SER A 1 132 ? 2.717 2.543 -17.809 1.00 69.50 132 SER A N 1
ATOM 1039 C CA . SER A 1 132 ? 3.510 2.174 -18.990 1.00 69.50 132 SER A CA 1
ATOM 1040 C C . SER A 1 132 ? 4.909 1.662 -18.637 1.00 69.50 132 SER A C 1
ATOM 1042 O O . SER A 1 132 ? 5.722 1.431 -19.532 1.00 69.50 132 SER A O 1
ATOM 1044 N N . MET A 1 133 ? 5.220 1.518 -17.347 1.00 76.12 133 MET A N 1
ATOM 1045 C CA . MET A 1 133 ? 6.539 1.100 -16.897 1.00 76.12 133 MET A CA 1
ATOM 1046 C C . MET A 1 133 ? 6.710 -0.419 -16.992 1.00 76.12 133 MET A C 1
ATOM 1048 O O . MET A 1 133 ? 5.855 -1.180 -16.537 1.00 76.12 133 MET A O 1
ATOM 1052 N N . ASN A 1 134 ? 7.864 -0.849 -17.506 1.00 78.75 134 ASN A N 1
ATOM 1053 C CA . ASN A 1 134 ? 8.287 -2.245 -17.473 1.00 78.75 134 ASN A CA 1
ATOM 1054 C C . ASN A 1 134 ? 9.295 -2.475 -16.338 1.00 78.75 134 ASN A C 1
ATOM 1056 O O . ASN A 1 134 ? 10.242 -1.704 -16.167 1.00 78.75 134 ASN A O 1
ATOM 1060 N N . SER A 1 135 ? 9.091 -3.542 -15.575 1.00 76.19 135 SER A N 1
ATOM 1061 C CA . SER A 1 135 ? 10.021 -4.091 -14.597 1.00 76.19 135 SER A CA 1
ATOM 1062 C C . SER A 1 135 ? 10.919 -5.150 -15.231 1.00 76.19 135 SER A C 1
ATOM 1064 O O . SER A 1 135 ? 10.503 -5.922 -16.096 1.00 76.19 135 SER A O 1
ATOM 1066 N N . VAL A 1 136 ? 12.166 -5.189 -14.765 1.00 78.12 136 VAL A N 1
ATOM 1067 C CA . VAL A 1 136 ? 13.181 -6.145 -15.204 1.00 78.12 136 VAL A CA 1
ATOM 1068 C C . VAL A 1 136 ? 13.151 -7.351 -14.271 1.00 78.12 136 VAL A C 1
ATOM 1070 O O . VAL A 1 136 ? 13.437 -7.214 -13.084 1.00 78.12 136 VAL A O 1
ATOM 1073 N N . LEU A 1 137 ? 12.836 -8.527 -14.805 1.00 76.44 137 LEU A N 1
ATOM 1074 C CA . LEU A 1 137 ? 12.927 -9.799 -14.098 1.00 76.44 137 LEU A CA 1
ATOM 1075 C C . LEU A 1 137 ? 14.122 -10.588 -14.620 1.00 76.44 137 LEU A C 1
ATOM 1077 O O . LEU A 1 137 ? 14.286 -10.778 -15.825 1.00 76.44 137 LEU A O 1
ATOM 1081 N N . HIS A 1 138 ? 14.969 -11.049 -13.707 1.00 74.44 138 HIS A N 1
ATOM 1082 C CA . HIS A 1 138 ? 16.090 -11.921 -14.035 1.00 74.44 138 HIS A CA 1
ATOM 1083 C C . HIS A 1 138 ? 15.663 -13.361 -13.783 1.00 74.44 138 HIS A C 1
ATOM 1085 O O . HIS A 1 138 ? 15.568 -13.790 -12.635 1.00 74.44 138 HIS A O 1
ATOM 1091 N N . VAL A 1 139 ? 15.385 -14.096 -14.854 1.00 78.62 139 VAL A N 1
ATOM 1092 C CA . VAL A 1 139 ? 14.988 -15.502 -14.779 1.00 78.62 139 VAL A CA 1
ATOM 1093 C C . VAL A 1 139 ? 16.193 -16.353 -15.161 1.00 78.62 139 VAL A C 1
ATOM 1095 O O . VAL A 1 139 ? 16.897 -16.061 -16.125 1.00 78.62 139 VAL A O 1
ATOM 1098 N N . ILE A 1 140 ? 16.465 -17.394 -14.379 1.00 79.06 140 ILE A N 1
ATOM 1099 C CA . ILE A 1 140 ? 17.447 -18.415 -14.746 1.00 79.06 140 ILE A CA 1
ATOM 1100 C C . ILE A 1 140 ? 16.669 -19.494 -15.491 1.00 79.06 140 ILE A C 1
ATOM 1102 O O . ILE A 1 140 ? 15.808 -20.147 -14.901 1.00 79.06 140 ILE A O 1
ATOM 1106 N N . ASP A 1 141 ? 16.935 -19.635 -16.786 1.00 75.75 141 ASP A N 1
ATOM 1107 C CA . ASP A 1 141 ? 16.314 -20.674 -17.604 1.00 75.75 141 ASP A CA 1
ATOM 1108 C C . ASP A 1 141 ? 16.788 -22.071 -17.155 1.00 75.75 141 ASP A C 1
ATOM 1110 O O . ASP A 1 141 ? 17.826 -22.206 -16.499 1.00 75.75 141 ASP A O 1
ATOM 1114 N N . GLY A 1 142 ? 16.057 -23.126 -17.521 1.00 76.19 142 GLY A N 1
ATOM 1115 C CA . GLY A 1 142 ? 16.379 -24.517 -17.172 1.00 76.19 142 GLY A CA 1
ATOM 1116 C C . GLY A 1 142 ? 17.782 -24.965 -17.612 1.00 76.19 142 GLY A C 1
ATOM 1117 O O . GLY A 1 142 ? 18.358 -25.867 -17.007 1.00 76.19 142 GLY A O 1
ATOM 1118 N N . ASP A 1 143 ? 18.362 -24.274 -18.597 1.00 78.44 143 ASP A N 1
ATOM 1119 C CA . ASP A 1 143 ? 19.728 -24.465 -19.100 1.00 78.44 143 ASP A CA 1
ATOM 1120 C C . ASP A 1 143 ? 20.803 -23.663 -18.328 1.00 78.44 143 ASP A C 1
ATOM 1122 O O . ASP A 1 143 ? 21.969 -23.622 -18.729 1.00 78.44 143 ASP A O 1
ATOM 1126 N N . GLY A 1 144 ? 20.438 -22.984 -17.235 1.00 79.94 144 GLY A N 1
ATOM 1127 C CA . GLY A 1 144 ? 21.349 -22.188 -16.404 1.00 79.94 144 GLY A CA 1
ATOM 1128 C C . GLY A 1 144 ? 21.775 -20.850 -17.019 1.00 79.94 144 GLY A C 1
ATOM 1129 O O . GLY A 1 144 ? 22.683 -20.194 -16.504 1.00 79.94 144 GLY A O 1
ATOM 1130 N N . LYS A 1 145 ? 21.141 -20.424 -18.119 1.00 80.75 145 LYS A N 1
ATOM 1131 C CA . LYS A 1 145 ? 21.377 -19.114 -18.739 1.00 80.75 145 LYS A CA 1
ATOM 1132 C C . LYS A 1 145 ? 20.516 -18.053 -18.061 1.00 80.75 145 LYS A C 1
ATOM 1134 O O . LYS A 1 145 ? 19.326 -18.255 -17.842 1.00 80.75 145 LYS A O 1
ATOM 1139 N N . MET A 1 146 ? 21.130 -16.917 -17.744 1.00 80.50 146 MET A N 1
ATOM 1140 C CA . MET A 1 146 ? 20.433 -15.754 -17.203 1.00 80.50 146 MET A CA 1
ATOM 1141 C C . MET A 1 146 ? 19.720 -15.023 -18.344 1.00 80.50 146 MET A C 1
ATOM 1143 O O . MET A 1 146 ? 20.373 -14.480 -19.236 1.00 80.50 146 MET A O 1
ATOM 1147 N N . GLU A 1 147 ? 18.392 -15.022 -18.316 1.00 83.06 147 GLU A N 1
ATOM 1148 C CA . GLU A 1 147 ? 17.542 -14.297 -19.252 1.00 83.06 147 GLU A CA 1
ATOM 1149 C C . GLU A 1 147 ? 16.935 -13.078 -18.549 1.00 83.06 147 GLU A C 1
ATOM 1151 O O . GLU A 1 147 ? 16.430 -13.157 -17.426 1.00 83.06 147 GLU A O 1
ATOM 1156 N N . ILE A 1 148 ? 16.995 -11.928 -19.218 1.00 81.38 148 ILE A N 1
ATOM 1157 C CA . ILE A 1 148 ? 16.311 -10.720 -18.767 1.00 81.38 148 ILE A CA 1
ATOM 1158 C C . ILE A 1 148 ? 14.937 -10.692 -19.430 1.00 81.38 148 ILE A C 1
ATOM 1160 O O . ILE A 1 148 ? 14.839 -10.511 -20.644 1.00 81.38 148 ILE A O 1
ATOM 1164 N N . ARG A 1 149 ? 13.879 -10.823 -18.631 1.00 81.50 149 ARG A N 1
ATOM 1165 C CA . ARG A 1 149 ? 12.495 -10.668 -19.075 1.00 81.50 149 ARG A CA 1
ATOM 1166 C C . ARG A 1 149 ? 11.965 -9.304 -18.648 1.00 81.50 149 ARG A C 1
ATOM 1168 O O . ARG A 1 149 ? 12.145 -8.885 -17.509 1.00 81.50 149 ARG A O 1
ATOM 1175 N N . MET A 1 150 ? 11.308 -8.614 -19.573 1.00 82.75 150 MET A N 1
ATOM 1176 C CA . MET A 1 150 ? 10.577 -7.382 -19.284 1.00 82.75 150 MET A CA 1
ATOM 1177 C C . MET A 1 150 ? 9.112 -7.737 -19.037 1.00 82.75 150 MET A C 1
ATOM 1179 O O . MET A 1 150 ? 8.473 -8.310 -19.917 1.00 82.75 150 MET A O 1
ATOM 1183 N N . GLU A 1 151 ? 8.588 -7.389 -17.869 1.00 83.62 151 GLU A N 1
ATOM 1184 C CA . GLU A 1 151 ? 7.162 -7.505 -17.540 1.00 83.62 151 GLU A CA 1
ATOM 1185 C C . GLU A 1 151 ? 6.612 -6.134 -17.173 1.00 83.62 151 GLU A C 1
ATOM 1187 O O . GLU A 1 151 ? 7.370 -5.224 -16.843 1.00 83.62 151 GLU A O 1
ATOM 1192 N N . ARG A 1 152 ? 5.298 -5.942 -17.262 1.00 84.44 152 ARG A N 1
ATOM 1193 C CA . ARG A 1 152 ? 4.701 -4.668 -16.871 1.00 84.44 152 ARG A CA 1
ATOM 1194 C C . ARG A 1 152 ? 4.764 -4.538 -15.351 1.00 84.44 152 ARG A C 1
ATOM 1196 O O . ARG A 1 152 ? 4.370 -5.450 -14.636 1.00 84.44 152 ARG A O 1
ATOM 1203 N N . TYR A 1 153 ? 5.186 -3.381 -14.848 1.00 82.94 153 TYR A N 1
ATOM 1204 C CA . TYR A 1 153 ? 5.338 -3.152 -13.408 1.00 82.94 153 TYR A CA 1
ATOM 1205 C C . TYR A 1 153 ? 4.047 -3.440 -12.624 1.00 82.94 153 TYR A C 1
ATOM 1207 O O . TYR A 1 153 ? 4.089 -4.120 -11.600 1.00 82.94 153 TYR A O 1
ATOM 1215 N N . LEU A 1 154 ? 2.898 -2.984 -13.138 1.00 84.88 154 LEU A N 1
ATOM 1216 C CA . LEU A 1 154 ? 1.594 -3.209 -12.508 1.00 84.88 154 LEU A CA 1
ATOM 1217 C C . LEU A 1 154 ? 1.182 -4.686 -12.445 1.00 84.88 154 LEU A C 1
ATOM 1219 O O . LEU A 1 154 ? 0.430 -5.044 -11.545 1.00 84.88 154 LEU A O 1
ATOM 1223 N N . ASP A 1 155 ? 1.700 -5.539 -13.331 1.00 83.88 155 ASP A N 1
ATOM 1224 C CA . ASP A 1 155 ? 1.397 -6.977 -13.309 1.00 83.88 155 ASP A CA 1
ATOM 1225 C C . ASP A 1 155 ? 2.084 -7.672 -12.117 1.00 83.88 155 ASP A C 1
ATOM 1227 O O . ASP A 1 155 ? 1.647 -8.727 -11.668 1.00 83.88 155 ASP A O 1
ATOM 1231 N N . SER A 1 156 ? 3.130 -7.048 -11.563 1.00 81.69 156 SER A N 1
ATOM 1232 C CA . SER A 1 156 ? 3.873 -7.509 -10.382 1.00 81.69 156 SER A CA 1
ATOM 1233 C C . SER A 1 156 ? 3.539 -6.729 -9.101 1.00 81.69 156 SER A C 1
ATOM 1235 O O . SER A 1 156 ? 4.256 -6.834 -8.099 1.00 81.69 156 SER A O 1
ATOM 1237 N N . PHE A 1 157 ? 2.497 -5.890 -9.122 1.00 85.69 157 PHE A N 1
ATOM 1238 C CA . PHE A 1 157 ? 2.144 -5.053 -7.978 1.00 85.69 157 PHE A CA 1
ATOM 1239 C C . PHE A 1 157 ? 1.530 -5.911 -6.854 1.00 85.69 157 PHE A C 1
ATOM 1241 O O . PHE A 1 157 ? 0.558 -6.622 -7.097 1.00 85.69 157 PHE A O 1
ATOM 1248 N N . PRO A 1 158 ? 2.063 -5.874 -5.617 1.00 84.62 158 PRO A N 1
ATOM 1249 C CA . PRO A 1 158 ? 1.793 -6.904 -4.611 1.00 84.62 158 PRO A CA 1
ATOM 1250 C C . PRO A 1 158 ? 0.532 -6.639 -3.775 1.00 84.62 158 PRO A C 1
ATOM 1252 O O . PRO A 1 158 ? 0.372 -7.246 -2.719 1.00 84.62 158 PRO A O 1
ATOM 1255 N N . PHE A 1 159 ? -0.334 -5.713 -4.197 1.00 87.31 159 PHE A N 1
ATOM 1256 C CA . PHE A 1 159 ? -1.475 -5.247 -3.411 1.00 87.31 159 PHE A CA 1
ATOM 1257 C C . PHE A 1 159 ? -2.797 -5.487 -4.135 1.00 87.31 159 PHE A C 1
ATOM 1259 O O . PHE A 1 159 ? -2.951 -5.099 -5.290 1.00 87.31 159 PHE A O 1
ATOM 1266 N N . ASP A 1 160 ? -3.773 -6.041 -3.414 1.00 86.94 160 ASP A N 1
ATOM 1267 C CA . ASP A 1 160 ? -5.081 -6.401 -3.977 1.00 86.94 160 ASP A CA 1
ATOM 1268 C C . ASP A 1 160 ? -5.960 -5.182 -4.293 1.00 86.94 160 ASP A C 1
ATOM 1270 O O . ASP A 1 160 ? -6.734 -5.188 -5.250 1.00 86.94 160 ASP A O 1
ATOM 1274 N N . TYR A 1 161 ? -5.853 -4.123 -3.484 1.00 90.81 161 TYR A N 1
ATOM 1275 C CA . TYR A 1 161 ? -6.702 -2.938 -3.586 1.00 90.81 161 TYR A CA 1
ATOM 1276 C C . TYR A 1 161 ? -5.889 -1.727 -4.025 1.00 90.81 161 TYR A C 1
ATOM 1278 O O . TYR A 1 161 ? -5.239 -1.062 -3.212 1.00 90.81 161 TYR A O 1
ATOM 1286 N N . TYR A 1 162 ? -5.970 -1.406 -5.314 1.00 91.00 162 TYR A N 1
ATOM 1287 C CA . TYR A 1 162 ? -5.382 -0.193 -5.856 1.00 91.00 162 TYR A CA 1
ATOM 1288 C C . TYR A 1 162 ? -6.299 0.510 -6.854 1.00 91.00 162 TYR A C 1
ATOM 1290 O O . TYR A 1 162 ? -7.138 -0.100 -7.515 1.00 91.00 162 TYR A O 1
ATOM 1298 N N . ILE A 1 163 ? -6.133 1.825 -6.940 1.00 90.75 163 ILE A N 1
ATOM 1299 C CA . ILE A 1 163 ? -6.816 2.707 -7.882 1.00 90.75 163 ILE A CA 1
ATOM 1300 C C . ILE A 1 163 ? -5.732 3.472 -8.625 1.00 90.75 163 ILE A C 1
ATOM 1302 O O . ILE A 1 163 ? -4.807 3.984 -8.000 1.00 90.75 163 ILE A O 1
ATOM 1306 N N . ILE A 1 164 ? -5.856 3.558 -9.943 1.00 88.12 164 ILE A N 1
ATOM 1307 C CA . ILE A 1 164 ? -4.985 4.377 -10.785 1.00 88.12 164 ILE A CA 1
ATOM 1308 C C . ILE A 1 164 ? -5.766 5.641 -11.144 1.00 88.12 164 ILE A C 1
ATOM 1310 O O . ILE A 1 164 ? -6.906 5.530 -11.605 1.00 88.12 164 ILE A O 1
ATOM 1314 N N . LEU A 1 165 ? -5.179 6.811 -10.887 1.00 84.88 165 LEU A N 1
ATOM 1315 C CA . LEU A 1 165 ? -5.768 8.132 -11.133 1.00 84.88 165 LEU A CA 1
ATOM 1316 C C . LEU A 1 165 ? -4.951 8.941 -12.134 1.00 84.88 165 LEU A C 1
ATOM 1318 O O . LEU A 1 165 ? -3.707 8.929 -11.997 1.00 84.88 165 LEU A O 1
#

Mean predicted aligned error: 14.3 Å

Sequence (165 aa):
MSPLLQVEELLDSGIRSGTKNSSSLGSSNPIRVFTFYQNRTDIRLAVEGAMKLFEEAIFRTRDSSDETWQLAIFILGGVCQDHESIPALLRQVTERRILFVFVILDSLHQHNHFAGDEKRNDNSSGSSLIVSMNSVLHVIDGDGKMEIRMERYLDSFPFDYYIIL

Solvent-accessible surface area (backbone atoms only — not comparable to full-atom values): 10720 Å² total; per-residue (Å²): 132,63,68,63,58,57,50,50,53,54,48,52,61,59,64,74,53,87,81,67,77,98,79,82,78,74,97,66,62,72,68,76,76,64,77,81,80,68,92,64,42,66,51,63,62,53,50,55,51,50,53,51,52,50,54,51,52,51,71,68,45,83,69,90,79,68,95,69,75,44,81,48,79,46,80,36,75,71,66,71,54,74,59,84,65,44,55,65,52,49,53,57,36,51,77,65,43,41,46,66,38,37,38,35,45,48,67,70,62,66,70,84,72,69,86,85,81,84,88,80,96,64,102,71,81,83,56,76,30,61,89,76,34,68,36,82,42,82,44,72,45,98,86,73,47,82,41,83,45,79,43,53,39,69,82,65,53,74,62,94,46,66,47,82,85